Protein AF-A0A6P0DVB7-F1 (afdb_monomer)

Foldseek 3Di:
DAEQCSLVDVVVLVVVCVVPDQAAEYEYECPVVPPHCSVVSSVVSQVVSCVVSVHHYDYYYHD

Sequence (63 aa):
PLICYELLVAWPLLQSMSHDPDVVVAVGNGWWTANTSIVAIQRASARAFARLFAKPLVISFNT

InterPro domains:
  IPR003010 Carbon-nitrogen hydrolase [PF00795] (8-50)

Organism: Rhizobium leguminosarum (NCBI:txid384)

pLDDT: mean 96.23, std 2.51, range [83.5, 98.44]

Mean predicted aligned error: 2.13 Å

Solvent-accessible surface area (backbone atoms only — not comparable to full-atom values): 3685 Å² total; per-residue (Å²): 121,40,56,44,70,45,38,78,43,68,62,69,49,55,57,54,53,73,69,66,61,85,60,47,41,39,39,37,74,35,60,91,47,69,99,56,62,60,61,59,49,30,54,48,40,50,53,52,52,26,57,76,70,74,33,53,75,48,78,52,70,50,105

Radius of gyration: 11.25 Å; Cα contacts (8 Å, |Δi|>4): 82; chains: 1; bounding box: 24×16×29 Å

Nearest PDB structures (foldseek):
  1eke-assembly1_B  TM=6.152E-01  e=2.142E+00  Methanocaldococcus jannaschii
  6vij-assembly1_A  TM=4.335E-01  e=9.484E-01  Mus musculus
  6vii-assembly2_B  TM=4.309E-01  e=1.332E+00  Mus musculus
  2xj9-assembly1_B  TM=4.654E-01  e=3.008E+00  Caulobacter vibrioides
  6vih-assembly3_A  TM=4.324E-01  e=4.223E+00  Mus musculus

Structure (mmCIF, N/CA/C/O backbone):
data_AF-A0A6P0DVB7-F1
#
_entry.id   AF-A0A6P0DVB7-F1
#
loop_
_atom_site.group_PDB
_atom_site.id
_atom_site.type_symbol
_atom_site.label_atom_id
_atom_site.label_alt_id
_atom_site.label_comp_id
_atom_site.label_asym_id
_atom_site.label_entity_id
_atom_site.label_seq_id
_atom_site.pdbx_PDB_ins_code
_atom_site.Cartn_x
_atom_site.Cartn_y
_atom_site.Cartn_z
_atom_site.occupancy
_atom_site.B_iso_or_equiv
_atom_site.auth_seq_id
_atom_site.auth_comp_id
_atom_site.auth_asym_id
_atom_site.auth_atom_id
_atom_site.pdbx_PDB_model_num
ATOM 1 N N . PRO A 1 1 ? -9.214 6.581 1.997 1.00 83.50 1 PRO A N 1
ATOM 2 C CA . PRO A 1 1 ? -8.652 5.939 0.781 1.00 83.50 1 PRO A CA 1
ATOM 3 C C . PRO A 1 1 ? -7.191 6.364 0.650 1.00 83.50 1 PRO A C 1
ATOM 5 O O . PRO A 1 1 ? -6.894 7.494 1.014 1.00 83.50 1 PRO A O 1
ATOM 8 N N . LEU A 1 2 ? -6.310 5.476 0.193 1.00 94.31 2 LEU A N 1
ATOM 9 C CA . LEU A 1 2 ? -4.882 5.747 0.006 1.00 94.31 2 LEU A CA 1
ATOM 10 C C . LEU A 1 2 ? -4.541 5.597 -1.476 1.00 94.31 2 LEU A C 1
ATOM 12 O O . LEU A 1 2 ? -4.799 4.548 -2.077 1.00 94.31 2 LEU A O 1
ATOM 16 N N . ILE A 1 3 ? -3.979 6.645 -2.064 1.00 97.31 3 ILE A N 1
ATOM 17 C CA . ILE A 1 3 ? -3.791 6.792 -3.502 1.00 97.31 3 ILE A CA 1
ATOM 18 C C . ILE A 1 3 ? -2.302 6.749 -3.833 1.00 97.31 3 ILE A C 1
ATOM 20 O O . ILE A 1 3 ? -1.546 7.665 -3.525 1.00 97.31 3 ILE A O 1
ATOM 24 N N . CYS A 1 4 ? -1.899 5.703 -4.551 1.00 95.69 4 CYS A N 1
ATOM 25 C CA . CYS A 1 4 ? -0.620 5.567 -5.236 1.00 95.69 4 CYS A CA 1
ATOM 26 C C . CYS A 1 4 ? 0.572 5.966 -4.349 1.00 95.69 4 CYS A C 1
ATOM 28 O O . CYS A 1 4 ? 1.015 5.182 -3.510 1.00 95.69 4 CYS A O 1
ATOM 30 N N . TYR A 1 5 ? 1.094 7.180 -4.530 1.00 95.88 5 TYR A N 1
ATOM 31 C CA . TYR A 1 5 ? 2.225 7.728 -3.790 1.00 95.88 5 TYR A CA 1
ATOM 32 C C . TYR A 1 5 ? 2.021 7.725 -2.268 1.00 95.88 5 TYR A C 1
ATOM 34 O O . TYR A 1 5 ? 2.974 7.503 -1.528 1.00 95.88 5 TYR A O 1
ATOM 42 N N . GLU A 1 6 ? 0.789 7.883 -1.784 1.00 96.94 6 GLU A N 1
ATOM 43 C CA . GLU A 1 6 ? 0.491 7.880 -0.346 1.00 96.94 6 GLU A CA 1
ATOM 44 C C . GLU A 1 6 ? 0.855 6.553 0.331 1.00 96.94 6 GLU A C 1
ATOM 46 O O . GLU A 1 6 ? 1.166 6.528 1.516 1.00 96.94 6 GLU A O 1
ATOM 51 N N . LEU A 1 7 ? 0.903 5.451 -0.423 1.00 96.56 7 LEU A N 1
ATOM 52 C CA . LEU A 1 7 ? 1.337 4.142 0.077 1.00 96.56 7 LEU A CA 1
ATOM 53 C C . LEU A 1 7 ? 2.860 4.052 0.289 1.00 96.56 7 LEU A C 1
ATOM 55 O O . LEU A 1 7 ? 3.352 3.038 0.780 1.00 96.56 7 LEU A O 1
ATOM 59 N N . LEU A 1 8 ? 3.614 5.086 -0.087 1.00 95.94 8 LEU A N 1
ATOM 60 C CA . LEU A 1 8 ? 5.060 5.197 0.127 1.00 95.94 8 LEU A CA 1
ATOM 61 C C . LEU A 1 8 ? 5.408 6.084 1.331 1.00 95.94 8 LEU A C 1
ATOM 63 O O . LEU A 1 8 ? 6.576 6.169 1.703 1.00 95.94 8 LEU A O 1
ATOM 67 N N . VAL A 1 9 ? 4.417 6.736 1.949 1.00 95.94 9 VAL A N 1
ATOM 68 C CA . VAL A 1 9 ? 4.619 7.702 3.036 1.00 95.94 9 VAL A CA 1
ATOM 69 C C . VAL A 1 9 ? 3.824 7.274 4.266 1.00 95.94 9 VAL A C 1
ATOM 71 O O . VAL A 1 9 ? 2.650 6.935 4.178 1.00 95.94 9 VAL A O 1
ATOM 74 N N . ALA A 1 10 ? 4.445 7.316 5.446 1.00 94.81 10 ALA A N 1
ATOM 75 C CA . ALA A 1 10 ? 3.790 6.881 6.680 1.00 94.81 10 ALA A CA 1
ATOM 76 C C . ALA A 1 10 ? 2.668 7.831 7.145 1.00 94.81 10 ALA A C 1
ATOM 78 O O . ALA A 1 10 ? 1.642 7.377 7.648 1.00 94.81 10 ALA A O 1
ATOM 79 N N . TRP A 1 11 ? 2.849 9.147 6.982 1.00 95.69 11 TRP A N 1
ATOM 80 C CA . TRP A 1 11 ? 1.967 10.154 7.584 1.00 95.69 11 TRP A CA 1
ATOM 81 C C . TRP A 1 11 ? 0.497 10.094 7.123 1.00 95.69 11 TRP A C 1
ATOM 83 O O . TRP A 1 11 ? -0.362 9.990 7.999 1.00 95.69 11 TRP A O 1
ATOM 93 N N . PRO A 1 12 ? 0.165 10.081 5.810 1.00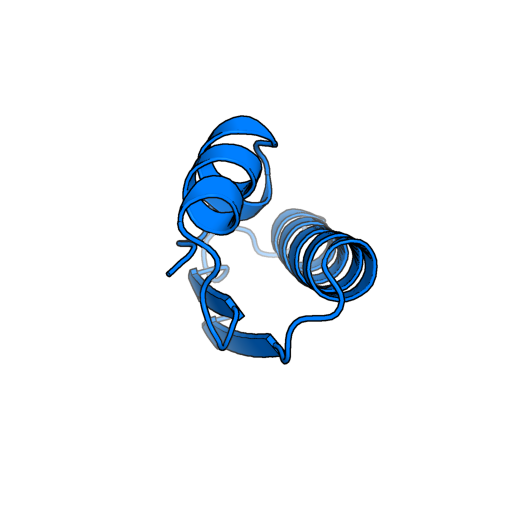 94.38 12 PRO A N 1
ATOM 94 C CA . PRO A 1 12 ? -1.234 10.004 5.361 1.00 94.38 12 PRO A CA 1
ATOM 95 C C . PRO A 1 12 ? -1.957 8.772 5.904 1.00 94.38 12 PRO A C 1
ATOM 97 O O . PRO A 1 12 ? -3.163 8.787 6.158 1.00 94.38 12 PRO A O 1
ATOM 100 N N . LEU A 1 13 ? -1.198 7.698 6.117 1.00 93.50 13 LEU A N 1
ATOM 101 C CA . LEU A 1 13 ? -1.711 6.453 6.642 1.00 93.50 13 LEU A CA 1
ATOM 102 C C . LEU A 1 13 ? -2.028 6.556 8.133 1.00 93.50 13 LEU A C 1
ATOM 104 O O . LEU A 1 13 ? -3.150 6.254 8.529 1.00 93.50 13 LEU A O 1
ATOM 108 N N . LEU A 1 14 ? -1.090 7.049 8.945 1.00 95.50 14 LEU A N 1
ATOM 109 C CA . LEU A 1 14 ? -1.328 7.286 10.372 1.00 95.50 14 LEU A CA 1
ATOM 110 C C . LEU A 1 14 ? -2.490 8.261 10.595 1.00 95.50 14 LEU A C 1
ATOM 112 O O . LEU A 1 14 ? -3.360 7.999 11.424 1.00 95.50 14 LEU A O 1
ATOM 116 N N . GLN A 1 15 ? -2.552 9.335 9.805 1.00 96.38 15 GLN A N 1
ATOM 117 C CA . GLN A 1 15 ? -3.662 10.282 9.836 1.00 96.38 15 GLN A CA 1
ATOM 118 C C . GLN A 1 15 ? -4.989 9.588 9.501 1.00 96.38 15 GLN A C 1
ATOM 120 O O . GLN A 1 15 ? -5.953 9.719 10.250 1.00 96.38 15 GLN A O 1
ATOM 125 N N . SER A 1 16 ? -5.038 8.794 8.428 1.00 95.62 16 SER A N 1
ATOM 126 C CA . SER A 1 16 ? -6.244 8.041 8.061 1.00 95.62 16 SER A CA 1
ATOM 127 C C . SER A 1 16 ? -6.690 7.084 9.168 1.00 95.62 16 SER A C 1
ATOM 129 O O . SER A 1 16 ? -7.881 6.984 9.438 1.00 95.62 16 SER A O 1
ATOM 131 N N . MET A 1 17 ? -5.753 6.399 9.828 1.00 95.62 17 MET A N 1
ATOM 132 C CA . MET A 1 17 ? -6.062 5.454 10.909 1.00 95.62 17 MET A CA 1
ATOM 133 C C . MET A 1 17 ? -6.527 6.146 12.191 1.00 95.62 17 MET A C 1
ATOM 135 O O . MET A 1 17 ? -7.299 5.557 12.938 1.00 95.62 17 MET A O 1
ATOM 139 N N . SER A 1 18 ? -6.127 7.400 12.430 1.00 96.81 18 SER A N 1
ATOM 140 C CA . SER A 1 18 ? -6.618 8.181 13.578 1.00 96.81 18 SER A CA 1
ATOM 141 C C . SER A 1 18 ? -8.127 8.455 13.530 1.00 96.81 18 SER A C 1
ATOM 143 O O . SER A 1 18 ? -8.737 8.707 14.564 1.00 96.81 18 SER A O 1
ATOM 145 N N . HIS A 1 19 ? -8.731 8.354 12.343 1.00 96.94 19 HIS A N 1
ATOM 146 C CA . HIS A 1 19 ? -10.177 8.433 12.142 1.00 96.94 19 HIS A CA 1
ATOM 147 C C . HIS A 1 19 ?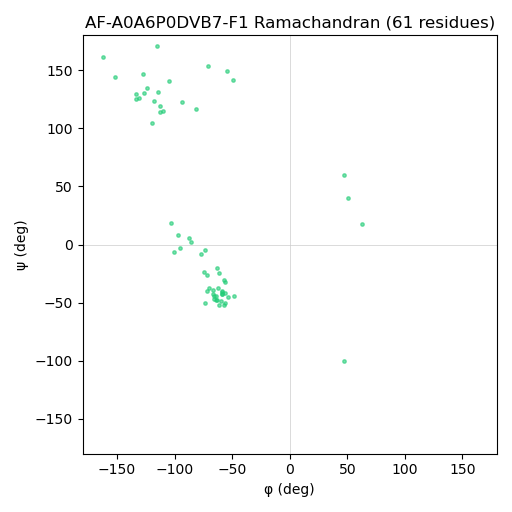 -10.896 7.080 12.290 1.00 96.94 19 HIS A C 1
ATOM 149 O O . HIS A 1 19 ? -12.087 7.010 12.010 1.00 96.94 19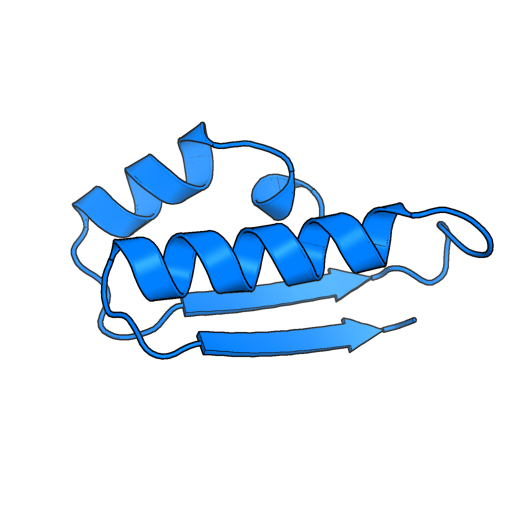 HIS A O 1
ATOM 155 N N . ASP A 1 20 ? -10.183 6.023 12.694 1.00 96.62 20 ASP A N 1
ATOM 156 C CA . ASP A 1 20 ? -10.693 4.665 12.926 1.00 96.62 20 ASP A CA 1
ATOM 157 C C . ASP A 1 20 ? -11.602 4.108 11.807 1.00 96.62 20 ASP A C 1
ATOM 159 O O . ASP A 1 20 ? -12.762 3.773 12.041 1.00 96.62 20 ASP A O 1
ATOM 163 N N . PRO A 1 21 ? -11.113 3.995 10.558 1.00 97.38 21 PRO A N 1
ATOM 164 C CA . PRO A 1 21 ? -11.937 3.514 9.457 1.00 97.38 21 PRO A CA 1
ATOM 165 C C . PRO A 1 21 ? -12.233 2.014 9.578 1.00 97.38 21 PRO A C 1
ATOM 167 O O . PRO A 1 21 ? -11.418 1.241 10.087 1.00 97.38 21 PRO A O 1
ATOM 170 N N . ASP A 1 22 ? -13.347 1.573 8.996 1.00 98.19 22 ASP A N 1
ATOM 171 C CA . ASP A 1 22 ? -13.706 0.149 8.932 1.00 98.19 22 ASP A CA 1
ATOM 172 C C . ASP A 1 22 ? -12.880 -0.643 7.907 1.00 98.19 22 ASP A C 1
ATOM 174 O O . ASP A 1 22 ? -12.758 -1.860 8.011 1.00 98.19 22 ASP A O 1
ATOM 178 N N . VAL A 1 23 ? -12.317 0.024 6.891 1.00 97.75 23 VAL A N 1
ATOM 179 C CA . VAL A 1 23 ? -11.604 -0.618 5.774 1.00 97.75 23 VAL A CA 1
ATOM 180 C C . VAL A 1 23 ? -10.526 0.290 5.183 1.00 97.75 23 VAL A C 1
ATOM 182 O O . VAL A 1 23 ? -10.697 1.504 5.051 1.00 97.75 23 VAL A O 1
ATOM 185 N N . VAL A 1 24 ? -9.416 -0.313 4.757 1.00 97.75 24 VAL A N 1
ATOM 186 C CA . VAL A 1 24 ? -8.389 0.345 3.947 1.00 97.75 24 VAL A CA 1
ATOM 187 C C . VAL A 1 24 ? -8.669 0.086 2.470 1.00 97.75 24 VAL A C 1
ATOM 189 O O . VAL A 1 24 ? -8.704 -1.056 2.015 1.00 97.75 24 VAL A O 1
ATOM 192 N N . VAL A 1 25 ? -8.813 1.163 1.701 1.00 97.88 25 VAL A N 1
ATOM 193 C CA . VAL A 1 25 ? -8.919 1.112 0.238 1.00 97.88 25 VAL A CA 1
ATOM 194 C C . VAL A 1 25 ? -7.647 1.701 -0.354 1.00 97.88 25 VAL A C 1
ATOM 196 O O . VAL A 1 25 ? -7.386 2.890 -0.171 1.00 97.88 25 VAL A O 1
ATOM 199 N N . ALA A 1 26 ? -6.867 0.873 -1.046 1.00 97.75 26 ALA A N 1
ATOM 200 C CA . ALA A 1 26 ? -5.607 1.242 -1.679 1.00 97.75 26 ALA A CA 1
ATOM 201 C C . ALA A 1 26 ? -5.735 1.172 -3.206 1.00 97.75 26 ALA A C 1
ATOM 203 O O . ALA A 1 26 ? -6.003 0.107 -3.767 1.00 97.75 26 ALA A O 1
ATOM 204 N N . VAL A 1 27 ? -5.528 2.297 -3.885 1.00 97.69 27 VAL A N 1
ATOM 205 C CA . VAL A 1 27 ? -5.643 2.387 -5.348 1.00 97.69 27 VAL A CA 1
ATOM 206 C C . VAL A 1 27 ? -4.394 2.995 -5.966 1.00 97.69 27 VAL A C 1
ATOM 208 O O . VAL A 1 27 ? -3.773 3.860 -5.358 1.00 97.69 27 VAL A O 1
ATOM 211 N N . GLY A 1 28 ? -4.011 2.583 -7.174 1.00 96.56 28 GLY A N 1
ATOM 212 C CA 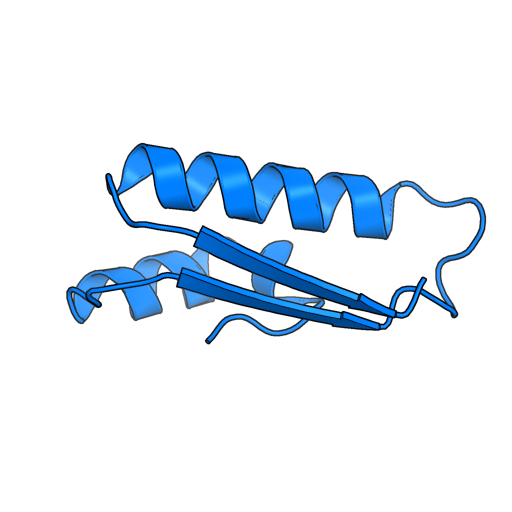. GLY A 1 28 ? -2.840 3.155 -7.840 1.00 96.56 28 GLY A CA 1
ATOM 213 C C . GLY A 1 28 ? -2.768 2.900 -9.343 1.00 96.56 28 GLY A C 1
ATOM 214 O O . GLY A 1 28 ? -3.403 1.993 -9.874 1.00 96.56 28 GLY A O 1
ATOM 215 N N . ASN A 1 29 ? -1.961 3.709 -10.029 1.00 96.81 29 ASN A N 1
ATOM 216 C CA . ASN A 1 29 ? -1.597 3.505 -11.428 1.00 96.81 29 ASN A CA 1
ATOM 217 C C . ASN A 1 29 ? -0.078 3.345 -11.524 1.00 96.81 29 ASN A C 1
ATOM 219 O O . ASN A 1 29 ? 0.667 4.314 -11.379 1.00 96.81 29 ASN A O 1
ATOM 223 N N . GLY A 1 30 ? 0.352 2.106 -11.729 1.00 95.69 30 GLY A N 1
ATOM 224 C CA . GLY A 1 30 ? 1.740 1.684 -11.839 1.00 95.69 30 GLY A CA 1
ATOM 225 C C . GLY A 1 30 ? 2.267 1.585 -13.269 1.00 95.69 30 GLY A C 1
ATOM 226 O O . GLY A 1 30 ? 3.459 1.333 -13.413 1.00 95.69 30 GLY A O 1
ATOM 227 N N . TRP A 1 31 ? 1.443 1.819 -14.299 1.00 95.69 31 TRP A N 1
ATOM 228 C CA . TRP A 1 31 ? 1.829 1.699 -15.718 1.00 95.69 31 TRP A CA 1
ATOM 229 C C . TRP A 1 31 ? 3.154 2.406 -16.053 1.00 95.69 31 TRP A C 1
ATOM 231 O O . TRP A 1 31 ? 4.029 1.862 -16.720 1.00 95.69 31 TRP A O 1
ATOM 241 N N . TRP A 1 32 ? 3.335 3.627 -15.544 1.00 93.19 32 TRP A N 1
ATOM 242 C CA . TRP A 1 32 ? 4.521 4.450 -15.809 1.00 93.19 32 TRP A CA 1
ATOM 243 C C . TRP A 1 32 ? 5.764 4.020 -15.011 1.00 93.19 32 TRP A C 1
ATOM 245 O O . TRP A 1 32 ? 6.856 4.521 -15.256 1.00 93.19 32 TRP A O 1
ATOM 255 N N . THR A 1 33 ? 5.607 3.095 -14.061 1.00 94.50 33 THR A N 1
ATOM 256 C CA . THR A 1 33 ? 6.676 2.590 -13.182 1.00 94.50 33 THR A CA 1
ATOM 257 C C . THR A 1 33 ? 7.174 1.205 -13.591 1.00 94.50 33 THR A C 1
ATOM 259 O O . THR A 1 33 ? 7.778 0.498 -12.778 1.00 94.50 33 THR A O 1
ATOM 262 N N . ALA A 1 34 ? 6.904 0.796 -14.834 1.00 92.00 34 ALA A N 1
ATOM 263 C CA . ALA A 1 34 ? 7.316 -0.497 -15.364 1.00 92.00 34 ALA A CA 1
ATOM 264 C C . ALA A 1 34 ? 8.810 -0.764 -15.103 1.00 92.00 34 ALA A C 1
ATOM 266 O O . ALA A 1 34 ? 9.645 0.136 -15.187 1.00 92.00 34 ALA A O 1
ATOM 267 N N . ASN A 1 35 ? 9.141 -2.018 -14.779 1.00 94.31 35 ASN A N 1
ATOM 268 C CA . ASN A 1 35 ? 10.496 -2.473 -14.433 1.00 94.31 35 ASN A CA 1
ATOM 269 C C . ASN A 1 35 ? 11.111 -1.841 -13.167 1.00 94.31 35 ASN A C 1
ATOM 271 O O . ASN A 1 35 ? 12.319 -1.934 -12.9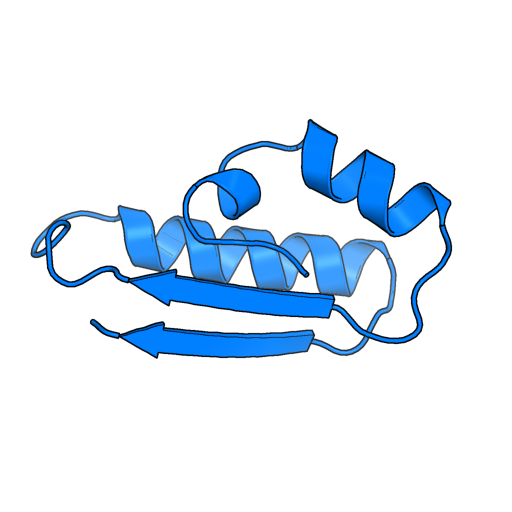59 1.00 94.31 35 ASN A O 1
ATOM 275 N N . THR A 1 36 ? 10.301 -1.243 -12.290 1.00 96.44 36 THR A N 1
ATOM 276 C CA . THR A 1 36 ? 10.736 -0.788 -10.957 1.00 96.44 36 THR A CA 1
ATOM 277 C C . THR A 1 36 ? 10.033 -1.565 -9.842 1.00 96.44 36 THR A C 1
ATOM 279 O O . THR A 1 36 ? 9.078 -2.308 -10.071 1.00 96.44 36 THR A O 1
ATOM 282 N N . SER A 1 37 ? 10.475 -1.372 -8.598 1.00 97.00 37 SER A N 1
ATOM 283 C CA . SER A 1 37 ? 9.851 -1.968 -7.412 1.00 97.00 37 SER A CA 1
ATOM 284 C C . SER A 1 37 ? 8.679 -1.156 -6.847 1.00 97.00 37 SER A C 1
ATOM 286 O O . SER A 1 37 ? 8.098 -1.568 -5.844 1.00 97.00 37 SER A O 1
ATOM 288 N N . ILE A 1 38 ? 8.294 -0.031 -7.465 1.00 97.06 38 ILE A N 1
ATOM 289 C CA . ILE A 1 38 ? 7.343 0.929 -6.878 1.00 97.06 38 ILE A CA 1
ATOM 290 C C . ILE A 1 38 ? 6.004 0.264 -6.533 1.00 97.06 38 ILE A C 1
ATOM 292 O O . ILE A 1 38 ? 5.578 0.314 -5.379 1.00 97.06 38 ILE A O 1
ATOM 296 N N . VAL A 1 39 ? 5.375 -0.440 -7.481 1.00 97.06 39 VAL A N 1
ATOM 297 C CA . VAL A 1 39 ? 4.093 -1.131 -7.236 1.00 97.06 39 VAL A CA 1
ATOM 298 C C . VAL A 1 39 ? 4.229 -2.222 -6.172 1.00 97.06 39 VAL A C 1
ATOM 300 O O . VAL A 1 39 ? 3.328 -2.409 -5.351 1.00 97.06 39 VAL A O 1
ATOM 303 N N . ALA A 1 40 ? 5.352 -2.945 -6.161 1.00 97.56 40 ALA A N 1
ATOM 304 C CA . ALA A 1 40 ? 5.604 -3.980 -5.164 1.00 97.56 40 ALA A CA 1
ATOM 305 C C . ALA A 1 40 ? 5.702 -3.376 -3.753 1.00 97.56 40 ALA A C 1
ATOM 307 O O . ALA A 1 40 ? 5.063 -3.885 -2.831 1.00 97.56 40 ALA A O 1
ATOM 308 N N . ILE A 1 41 ? 6.417 -2.255 -3.603 1.00 97.75 41 ILE A N 1
ATOM 309 C CA . ILE A 1 41 ? 6.533 -1.518 -2.339 1.00 97.75 41 ILE A CA 1
ATOM 310 C C . ILE A 1 41 ? 5.165 -0.978 -1.914 1.00 97.75 41 ILE A C 1
ATOM 312 O O . ILE A 1 41 ? 4.754 -1.214 -0.785 1.00 97.75 41 ILE A O 1
ATOM 316 N N . GLN A 1 42 ? 4.405 -0.345 -2.812 1.00 97.50 42 GLN A N 1
ATOM 317 C CA . GLN A 1 42 ? 3.071 0.183 -2.495 1.00 97.50 42 GLN A CA 1
ATOM 318 C C . GLN A 1 42 ? 2.114 -0.913 -1.996 1.00 97.50 42 GLN A C 1
ATOM 320 O O . GLN A 1 42 ? 1.406 -0.726 -1.003 1.00 97.50 42 GLN A O 1
ATOM 325 N N . ARG A 1 43 ? 2.116 -2.091 -2.638 1.00 97.62 43 ARG A N 1
ATOM 326 C CA . ARG A 1 43 ? 1.322 -3.252 -2.195 1.00 97.62 43 ARG A CA 1
ATOM 327 C C . ARG A 1 43 ? 1.809 -3.804 -0.853 1.00 97.62 43 ARG A C 1
ATOM 329 O O . ARG A 1 43 ? 0.979 -4.211 -0.038 1.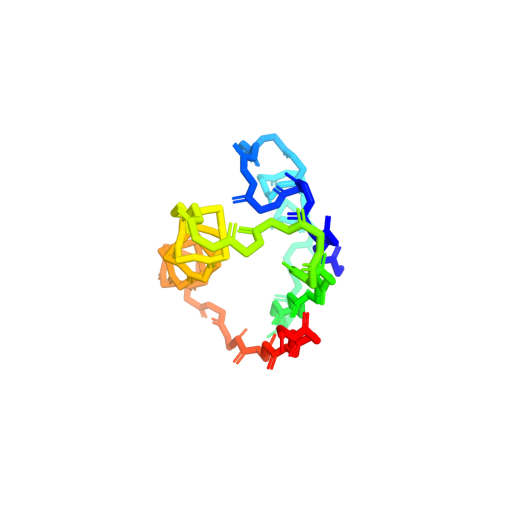00 97.62 43 ARG A O 1
ATOM 336 N N . ALA A 1 44 ? 3.121 -3.845 -0.627 1.00 98.00 44 ALA A N 1
ATOM 337 C CA . ALA A 1 44 ? 3.704 -4.305 0.631 1.00 98.00 44 ALA A CA 1
ATOM 338 C C . ALA A 1 44 ? 3.346 -3.363 1.788 1.00 98.00 44 ALA A C 1
ATOM 340 O O . ALA A 1 44 ? 2.844 -3.832 2.810 1.00 98.00 44 ALA A O 1
ATOM 341 N N . SER A 1 45 ? 3.496 -2.051 1.594 1.00 97.12 45 SER A N 1
ATOM 342 C CA . SER A 1 45 ? 3.085 -1.026 2.553 1.00 97.12 45 SER A CA 1
ATOM 343 C C . SER A 1 45 ? 1.602 -1.146 2.893 1.00 97.12 45 SER A C 1
ATOM 345 O O . SER A 1 45 ? 1.258 -1.266 4.067 1.00 97.12 45 SER A O 1
ATOM 347 N N . ALA A 1 46 ? 0.719 -1.220 1.887 1.00 97.38 46 ALA A N 1
ATOM 348 C CA . ALA A 1 46 ? -0.721 -1.369 2.111 1.00 97.38 46 ALA A CA 1
ATOM 349 C C . ALA A 1 46 ? -1.044 -2.574 3.016 1.00 97.38 46 ALA A C 1
A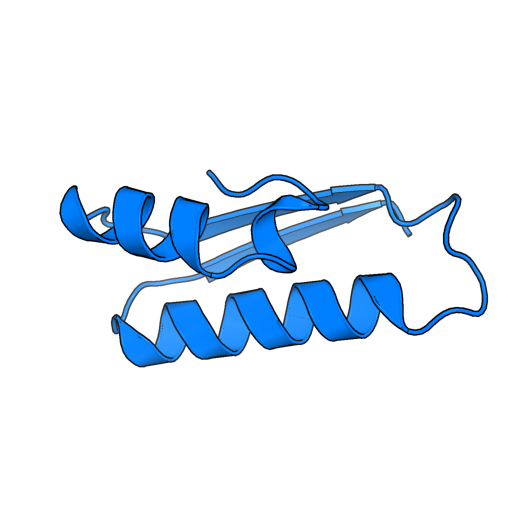TOM 351 O O . ALA A 1 46 ? -1.810 -2.454 3.972 1.00 97.38 46 ALA A O 1
ATOM 352 N N . ARG A 1 47 ? -0.415 -3.729 2.754 1.00 98.25 47 ARG A N 1
ATOM 353 C CA . ARG A 1 47 ? -0.587 -4.950 3.560 1.00 98.25 47 ARG A CA 1
ATOM 354 C C . ARG A 1 47 ? -0.033 -4.802 4.973 1.00 98.25 47 ARG A C 1
ATOM 356 O O . ARG A 1 47 ? -0.671 -5.274 5.910 1.00 98.25 47 ARG A O 1
ATOM 363 N N . ALA A 1 48 ? 1.140 -4.193 5.129 1.00 96.94 48 ALA A N 1
ATOM 364 C CA . ALA A 1 48 ? 1.780 -4.017 6.429 1.00 96.94 48 ALA A CA 1
ATOM 365 C C . ALA A 1 48 ? 0.924 -3.144 7.350 1.00 96.94 48 ALA A C 1
ATOM 367 O O . ALA A 1 48 ? 0.633 -3.534 8.478 1.00 96.94 48 ALA A O 1
ATOM 368 N N . PHE A 1 49 ? 0.448 -2.011 6.844 1.00 96.31 49 PHE A N 1
ATOM 369 C CA . PHE A 1 49 ? -0.363 -1.097 7.633 1.00 96.31 49 PHE A CA 1
ATOM 370 C C . PHE A 1 49 ? -1.773 -1.625 7.913 1.00 96.31 49 PHE A C 1
ATOM 372 O O . PHE A 1 49 ? -2.243 -1.510 9.041 1.00 96.31 49 PHE A O 1
ATOM 379 N N . ALA A 1 50 ? -2.429 -2.272 6.945 1.00 97.31 50 ALA A N 1
ATOM 380 C CA . ALA A 1 50 ? -3.719 -2.916 7.200 1.00 97.31 50 ALA A CA 1
ATOM 381 C C . ALA A 1 50 ? -3.616 -3.984 8.304 1.00 97.31 50 ALA A C 1
ATOM 383 O O . ALA A 1 50 ? -4.477 -4.060 9.177 1.00 97.31 50 ALA A O 1
ATOM 384 N N . ARG A 1 51 ? -2.522 -4.762 8.316 1.00 98.06 51 ARG A N 1
ATOM 385 C CA . ARG A 1 51 ? -2.233 -5.719 9.395 1.00 98.06 51 ARG A CA 1
ATOM 386 C C . ARG A 1 51 ? -1.959 -5.029 10.727 1.00 98.06 51 ARG A C 1
ATOM 388 O O . ARG A 1 51 ? -2.497 -5.473 11.733 1.00 98.06 51 ARG A O 1
ATOM 395 N N . LEU A 1 52 ? -1.156 -3.963 10.732 1.00 97.12 52 LEU A N 1
ATOM 396 C CA . LEU A 1 52 ? -0.810 -3.213 11.943 1.00 97.12 52 LEU A CA 1
ATOM 397 C C . LEU A 1 52 ? -2.055 -2.694 12.677 1.00 97.12 52 LEU A C 1
ATOM 399 O O . LEU A 1 52 ? 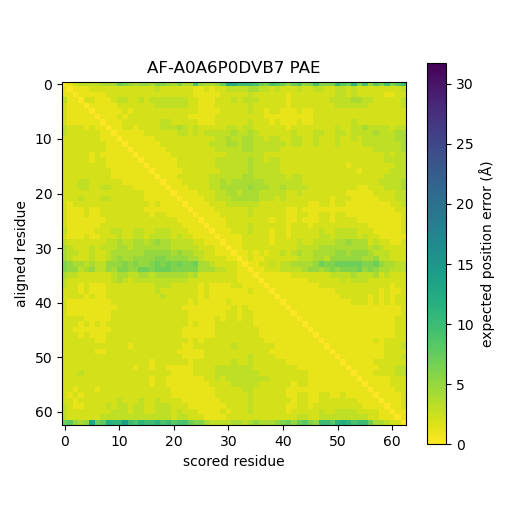-2.121 -2.781 13.897 1.00 97.12 52 LEU A O 1
ATOM 403 N N . PHE A 1 53 ? -3.042 -2.195 11.933 1.00 96.81 53 PHE A N 1
ATOM 404 C CA . PHE A 1 53 ? -4.276 -1.631 12.489 1.00 96.81 53 PHE A CA 1
ATOM 405 C C . PHE A 1 53 ? -5.457 -2.611 12.507 1.00 96.81 53 PHE A C 1
ATOM 407 O O . PHE A 1 53 ? -6.581 -2.208 12.798 1.00 96.81 53 PHE A O 1
ATOM 414 N N . ALA A 1 54 ? -5.219 -3.888 12.189 1.00 98.00 54 ALA A N 1
ATOM 415 C CA . ALA A 1 54 ? -6.244 -4.929 12.115 1.00 98.00 54 ALA A CA 1
ATOM 416 C C . ALA A 1 54 ? -7.466 -4.539 11.252 1.00 98.00 54 ALA A C 1
ATOM 418 O O . ALA A 1 54 ? -8.607 -4.846 11.596 1.00 98.00 54 ALA A O 1
ATOM 419 N N . LYS A 1 55 ? -7.231 -3.867 10.115 1.00 98.00 55 LYS A N 1
ATOM 420 C CA . LYS A 1 55 ? -8.284 -3.434 9.185 1.00 98.00 55 LYS A CA 1
ATOM 421 C C . LYS A 1 55 ? -8.321 -4.310 7.923 1.00 98.00 55 LYS A C 1
ATOM 423 O O . LYS A 1 55 ? -7.263 -4.656 7.388 1.00 98.00 55 LYS A O 1
ATOM 428 N N . PRO A 1 56 ? -9.512 -4.643 7.394 1.00 98.44 56 PRO A N 1
ATOM 429 C CA . PRO A 1 56 ? -9.667 -5.206 6.055 1.00 98.44 56 PRO A CA 1
ATOM 430 C C . PRO A 1 56 ? -9.007 -4.327 4.983 1.00 98.44 56 PRO A C 1
ATOM 432 O O . PRO A 1 56 ? -8.968 -3.103 5.108 1.00 98.44 56 PRO A O 1
ATOM 435 N N . LEU A 1 57 ? -8.513 -4.949 3.909 1.00 98.25 57 LEU A N 1
ATOM 436 C CA . LEU A 1 57 ? -7.788 -4.268 2.834 1.00 98.25 57 LEU A CA 1
ATOM 437 C C . LEU A 1 57 ? -8.335 -4.647 1.458 1.00 98.25 57 LEU A C 1
ATOM 439 O O . LEU A 1 57 ? -8.343 -5.822 1.089 1.00 98.25 57 LEU A O 1
ATOM 443 N N . VAL A 1 58 ? -8.690 -3.634 0.671 1.00 98.31 58 VAL A N 1
ATOM 444 C CA . VAL A 1 58 ? -9.031 -3.757 -0.751 1.00 98.31 58 VAL A CA 1
ATOM 445 C C . VAL A 1 58 ? -7.977 -3.025 -1.572 1.00 98.31 58 VAL A C 1
ATOM 447 O O . VAL A 1 58 ? -7.636 -1.881 -1.272 1.00 98.31 58 VAL A O 1
ATOM 450 N N . ILE A 1 59 ? -7.450 -3.684 -2.606 1.00 98.00 59 ILE A N 1
ATOM 451 C CA . ILE A 1 59 ? -6.387 -3.141 -3.456 1.00 98.00 59 ILE A CA 1
ATOM 452 C C . ILE A 1 59 ? -6.807 -3.196 -4.926 1.00 98.00 59 ILE A C 1
ATOM 454 O O . ILE A 1 59 ? -7.170 -4.266 -5.409 1.00 98.00 59 ILE A O 1
ATOM 458 N N . SER A 1 60 ? -6.662 -2.086 -5.653 1.00 97.56 60 SER A N 1
ATOM 459 C CA . SER A 1 60 ? -6.803 -2.040 -7.115 1.00 97.56 60 SER A CA 1
ATOM 460 C C . SER A 1 60 ? -5.651 -1.264 -7.748 1.00 97.56 60 SER A C 1
ATOM 462 O O . SER A 1 60 ? -5.380 -0.128 -7.372 1.00 97.56 60 SER A O 1
ATOM 464 N N . PHE A 1 61 ? -4.941 -1.880 -8.689 1.00 96.50 61 PHE A N 1
ATOM 465 C CA . PHE A 1 61 ? -3.828 -1.245 -9.391 1.00 96.50 61 PHE A CA 1
ATOM 466 C C . PHE A 1 61 ? -3.948 -1.488 -10.887 1.00 96.50 61 PHE A C 1
ATOM 468 O O . PHE A 1 61 ? -4.062 -2.639 -11.302 1.00 96.50 61 PHE A O 1
ATOM 475 N N . ASN A 1 62 ? -3.846 -0.418 -11.672 1.00 95.69 62 ASN A N 1
ATOM 476 C CA . ASN A 1 62 ? -3.537 -0.517 -13.094 1.00 95.69 62 ASN A CA 1
ATOM 477 C C . ASN A 1 62 ? -2.019 -0.676 -13.236 1.00 95.69 62 ASN A C 1
ATOM 479 O O . ASN A 1 62 ? -1.290 0.215 -12.801 1.00 95.69 62 ASN A O 1
ATOM 483 N N . THR A 1 63 ? -1.539 -1.798 -13.763 1.00 85.62 63 THR A N 1
ATOM 484 C CA . THR A 1 63 ? -0.103 -2.114 -13.883 1.00 85.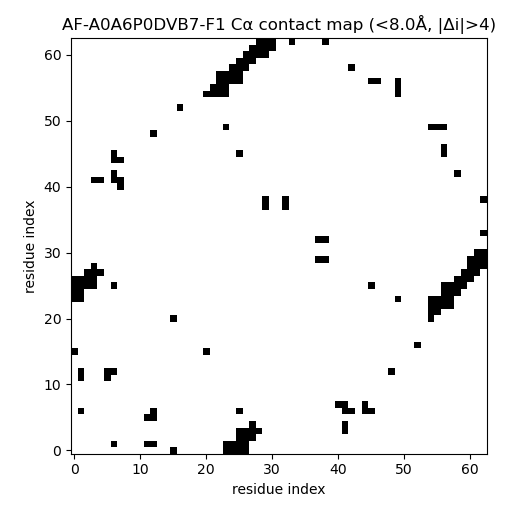62 63 THR A CA 1
ATOM 485 C C . THR A 1 63 ? 0.257 -2.436 -15.309 1.00 85.62 63 THR A C 1
ATOM 487 O O . THR A 1 63 ? -0.450 -3.302 -15.868 1.00 85.62 63 THR A O 1
#

Secondary structure (DSSP, 8-state):
-EEGGGGG-HHHHHHHHHT--S-EEEEEE-GGGTTSSHHHHHHHHHHHHHHHTT--EEEEEE-